Protein AF-A0A949AIL0-F1 (afdb_monomer)

Secondary structure (DSSP, 8-state):
----EEEEEETTT--EEETT-SS-TTT--S-EEEEEE----------HHHHHHHHHHHHHHHHHHHHHHHHHHHT---------TTS----

Radius of gyration: 38.23 Å; Cα contacts (8 Å, |Δi|>4): 80; chains: 1; bounding box: 70×46×97 Å

Sequence (91 aa):
MSAERQIKICVSCNHENPSDAQRCEQCRSIALNAVTIVPEDKGTYANSLFVNVVPIVLILIFLFFAARFYINRSDYEPTSRIKDSDELEYI

Solvent-accessible surface area (backbone atoms only — not comparable to full-atom values): 5874 Å² total; per-residue (Å²): 131,85,76,72,43,65,33,21,36,21,76,87,75,67,47,80,35,58,64,83,58,73,48,32,88,87,78,62,44,66,55,59,44,81,44,76,50,71,74,80,76,74,66,76,76,75,53,72,58,63,75,54,47,52,59,52,54,53,51,53,53,49,51,53,53,50,51,53,51,52,59,68,49,66,74,64,69,77,82,73,74,75,73,72,84,76,85,77,82,86,129

Nearest PDB structures (foldseek):
  7pwo-assembly1_m2  TM=8.595E-01  e=3.709E-02  Giardia lamblia ATCC 50803
  6htj-assembly1_B  TM=8.764E-01  e=1.477E-01  Saccharolobus solfataricus
  8ofb-assembly1_A  TM=8.985E-01  e=2.192E-01  Thermotoga maritima MSB8
  4ddx-assembly2_B  TM=8.669E-01  e=2.671E-01  Thermotoga maritima
  6ok1-assembly1_D  TM=7.736E-01  e=5.883E-01  Thermomonospora curvata DSM 43183

Structure (mmCIF, N/CA/C/O backbone):
data_AF-A0A949AIL0-F1
#
_entry.id   AF-A0A949AIL0-F1
#
loop_
_atom_site.group_PDB
_atom_site.id
_atom_site.type_symbol
_atom_site.label_atom_id
_atom_site.label_alt_id
_atom_site.label_comp_id
_atom_site.label_asym_id
_atom_site.label_entity_id
_atom_site.label_seq_id
_atom_site.pdbx_PDB_ins_code
_atom_site.Cartn_x
_atom_site.Cartn_y
_atom_site.Cartn_z
_atom_site.occupancy
_atom_site.B_iso_or_equiv
_atom_site.auth_seq_id
_atom_site.auth_comp_id
_atom_site.auth_asym_id
_atom_site.auth_atom_id
_atom_site.pdbx_PDB_model_num
ATOM 1 N N . MET A 1 1 ? -13.711 -0.116 -1.552 1.00 47.12 1 MET A N 1
ATOM 2 C CA . MET A 1 1 ? -14.317 0.417 -0.315 1.00 47.12 1 MET A CA 1
ATOM 3 C C . MET A 1 1 ? -13.535 -0.172 0.843 1.00 47.12 1 MET A C 1
ATOM 5 O O . MET A 1 1 ? -13.712 -1.349 1.133 1.00 47.12 1 MET A O 1
ATOM 9 N N . SER A 1 2 ? -12.590 0.590 1.400 1.00 55.34 2 SER A N 1
ATOM 10 C CA . SER A 1 2 ? -11.844 0.178 2.593 1.00 55.34 2 SER A CA 1
ATOM 11 C C . SER A 1 2 ? -12.824 0.167 3.767 1.00 55.34 2 SER A C 1
ATOM 13 O O . SER A 1 2 ? -13.494 1.168 4.017 1.00 55.34 2 SER A O 1
ATOM 15 N N . ALA A 1 3 ? -13.026 -0.993 4.391 1.00 62.28 3 ALA A N 1
ATOM 16 C CA . ALA A 1 3 ? -13.993 -1.141 5.470 1.00 62.28 3 ALA A CA 1
ATOM 17 C C . ALA A 1 3 ? -13.378 -0.585 6.757 1.00 62.28 3 ALA A C 1
ATOM 19 O O . ALA A 1 3 ? -12.627 -1.285 7.438 1.00 62.28 3 ALA A O 1
ATOM 20 N N . GLU A 1 4 ? -13.675 0.677 7.067 1.00 68.81 4 GLU A N 1
ATOM 21 C CA . GLU A 1 4 ? -13.347 1.272 8.361 1.00 68.81 4 GLU A CA 1
ATOM 22 C C . GLU A 1 4 ? -13.920 0.394 9.481 1.00 68.81 4 GLU A C 1
ATOM 24 O O . GLU A 1 4 ? -15.115 0.085 9.504 1.00 68.81 4 GLU A O 1
ATOM 29 N N . ARG A 1 5 ? -13.062 -0.036 10.412 1.00 78.50 5 ARG A N 1
ATOM 30 C CA . ARG A 1 5 ? -13.485 -0.768 11.610 1.00 78.50 5 ARG A CA 1
ATOM 31 C C . ARG A 1 5 ? -13.295 0.121 12.832 1.0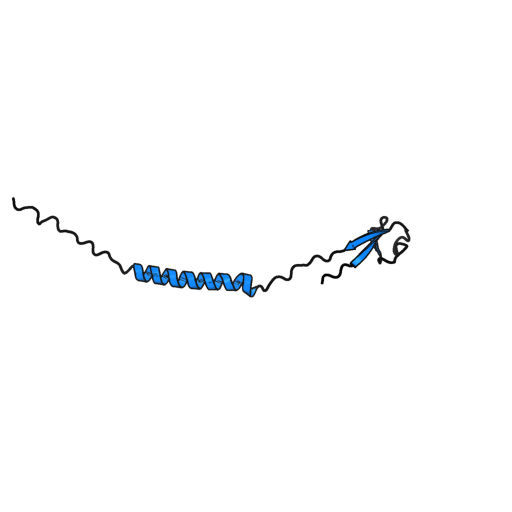0 78.50 5 ARG A C 1
ATOM 33 O O . ARG A 1 5 ? -12.232 0.699 13.043 1.00 78.50 5 ARG A O 1
ATOM 40 N N . GLN A 1 6 ? -14.341 0.227 13.644 1.00 83.31 6 GLN A N 1
ATOM 41 C CA . GLN A 1 6 ? -14.262 0.859 14.958 1.00 83.31 6 GLN A CA 1
ATOM 42 C C . GLN A 1 6 ? -13.894 -0.199 15.995 1.00 83.31 6 GLN A C 1
ATOM 44 O O . GLN A 1 6 ? -14.549 -1.238 16.071 1.00 83.31 6 GLN A O 1
ATOM 49 N N . ILE A 1 7 ? -12.868 0.074 16.796 1.00 89.19 7 ILE A N 1
ATOM 50 C CA . ILE A 1 7 ? -12.446 -0.763 17.925 1.00 89.19 7 ILE A CA 1
ATOM 51 C C . ILE A 1 7 ? -12.260 0.108 19.172 1.00 89.19 7 ILE A C 1
ATOM 53 O O . ILE A 1 7 ? -12.215 1.336 19.089 1.00 89.19 7 ILE A O 1
ATOM 57 N N . LYS A 1 8 ? -12.157 -0.514 20.347 1.00 89.19 8 LYS A N 1
ATOM 58 C CA . LYS A 1 8 ? -11.831 0.170 21.603 1.00 89.19 8 LYS A CA 1
ATOM 59 C C . LYS A 1 8 ? -10.542 -0.383 22.194 1.00 89.19 8 LYS A C 1
ATOM 61 O O . LYS A 1 8 ? -10.432 -1.581 22.421 1.00 89.19 8 LYS A O 1
ATOM 66 N N . ILE A 1 9 ? -9.587 0.478 22.516 1.00 90.56 9 ILE A N 1
ATOM 67 C CA . ILE A 1 9 ? -8.317 0.087 23.135 1.00 90.56 9 ILE A CA 1
ATOM 68 C C . ILE A 1 9 ? -8.386 0.371 24.634 1.00 90.56 9 ILE A C 1
ATOM 70 O O . ILE A 1 9 ? -8.725 1.479 25.055 1.00 90.56 9 ILE A O 1
ATOM 74 N N . CYS A 1 10 ? -8.084 -0.627 25.462 1.00 92.62 10 CYS A N 1
ATOM 75 C CA . CYS A 1 10 ? -8.047 -0.444 26.908 1.00 92.62 10 CYS A CA 1
ATOM 76 C C . CYS A 1 10 ? -6.828 0.387 27.327 1.00 92.62 10 CYS A C 1
ATOM 78 O O . CYS A 1 10 ? -5.698 -0.009 27.072 1.00 92.62 10 CYS A O 1
ATOM 80 N N . VAL A 1 11 ? -7.040 1.473 28.070 1.00 89.62 11 VAL A N 1
ATOM 81 C CA . VAL A 1 11 ? -5.959 2.368 28.532 1.00 89.62 11 VAL A CA 1
ATOM 82 C C . VAL A 1 11 ? -5.021 1.679 29.532 1.00 89.62 11 VAL A C 1
ATOM 84 O O . VAL A 1 11 ? -3.853 2.030 29.647 1.00 89.62 11 VAL A O 1
ATOM 87 N N . SER A 1 12 ? -5.523 0.687 30.272 1.00 91.25 12 SER A N 1
ATOM 88 C CA . SER A 1 12 ? -4.761 0.026 31.338 1.00 91.25 12 SER A CA 1
ATOM 89 C C . SER A 1 12 ? -3.836 -1.083 30.835 1.00 91.25 12 SER A C 1
ATOM 91 O O . SER A 1 12 ? -2.810 -1.339 31.454 1.00 91.25 12 SER A O 1
ATOM 93 N N . CYS A 1 13 ? -4.215 -1.786 29.763 1.00 91.31 13 CYS A N 1
ATOM 94 C CA . CYS A 1 13 ? -3.475 -2.959 29.279 1.00 91.31 13 CYS A CA 1
ATOM 95 C C . CYS A 1 13 ? -3.239 -2.979 27.763 1.00 91.31 13 CYS A C 1
ATOM 97 O O . CYS A 1 13 ? -2.702 -3.959 27.258 1.00 91.31 13 CYS A O 1
ATOM 99 N N . ASN A 1 14 ? -3.651 -1.932 27.041 1.00 90.75 14 ASN A N 1
ATOM 100 C CA . ASN A 1 14 ? -3.586 -1.814 25.580 1.00 90.75 14 ASN A CA 1
ATOM 101 C C . ASN A 1 14 ? -4.247 -2.960 24.801 1.00 90.75 14 ASN A C 1
ATOM 103 O O . ASN A 1 14 ? -4.006 -3.112 23.609 1.00 90.75 14 ASN A O 1
ATOM 107 N N . HIS A 1 15 ? -5.109 -3.749 25.446 1.00 92.06 15 HIS A N 1
ATOM 108 C CA . HIS A 1 15 ? -5.865 -4.789 24.764 1.00 92.06 15 HIS A CA 1
ATOM 109 C C . HIS A 1 15 ? -6.925 -4.173 23.844 1.00 92.06 15 HIS A C 1
ATOM 111 O O . HIS A 1 15 ? -7.623 -3.229 24.238 1.00 92.06 15 HIS A O 1
ATOM 117 N N . GLU A 1 16 ? -7.063 -4.730 22.646 1.00 91.25 16 GLU A N 1
ATOM 118 C CA . GLU A 1 16 ? -8.091 -4.362 21.676 1.00 91.25 16 GLU A CA 1
ATOM 119 C C . GLU A 1 16 ? -9.401 -5.069 22.022 1.00 91.25 16 GLU A C 1
ATOM 121 O O . GLU A 1 16 ? -9.440 -6.273 22.231 1.00 91.25 16 GLU A O 1
ATOM 126 N N . ASN A 1 17 ? -10.484 -4.308 22.109 1.00 90.44 17 ASN A N 1
ATOM 127 C CA . ASN A 1 17 ? -11.818 -4.791 22.437 1.00 90.44 17 ASN A CA 1
ATOM 128 C C . ASN A 1 17 ? -12.779 -4.374 21.316 1.00 90.44 17 ASN A C 1
ATOM 130 O O . ASN A 1 17 ? -12.538 -3.363 20.637 1.00 90.44 17 ASN A O 1
ATOM 134 N N . PRO A 1 18 ? -13.883 -5.110 21.118 1.00 88.44 18 PRO A N 1
ATOM 135 C CA . PRO A 1 18 ? -14.876 -4.741 20.121 1.00 88.44 18 PRO A CA 1
ATOM 136 C C . PRO A 1 18 ? -15.546 -3.400 20.472 1.00 88.44 18 PRO A C 1
ATOM 138 O O . PRO A 1 18 ? -15.513 -2.932 21.615 1.00 88.44 18 PRO A O 1
ATOM 141 N N . SER A 1 19 ? -16.121 -2.725 19.473 1.00 88.06 19 SER A N 1
ATOM 142 C CA . SER A 1 19 ? -16.675 -1.369 19.634 1.00 88.06 19 SER A CA 1
ATOM 143 C C . SER A 1 19 ? -17.849 -1.296 20.614 1.00 88.06 19 SER A C 1
ATOM 145 O O . SER A 1 19 ? -18.067 -0.258 21.245 1.00 88.06 19 SER A O 1
ATOM 147 N N . ASP A 1 20 ? -18.574 -2.393 20.802 1.00 88.12 20 ASP A N 1
ATOM 148 C CA . ASP A 1 20 ? -19.681 -2.543 21.744 1.00 88.12 20 ASP A CA 1
ATOM 149 C C . ASP A 1 20 ? -19.230 -2.900 23.173 1.00 88.12 20 ASP A C 1
ATOM 151 O O . ASP A 1 20 ? -20.025 -2.789 24.110 1.00 88.12 20 ASP A O 1
ATOM 155 N N . ALA A 1 21 ? -17.949 -3.222 23.391 1.00 86.69 21 ALA A N 1
ATOM 156 C CA . ALA A 1 21 ? -17.433 -3.549 24.716 1.00 86.69 21 ALA A CA 1
ATOM 157 C C . ALA A 1 21 ? -17.580 -2.373 25.700 1.00 86.69 21 ALA A C 1
ATOM 159 O O . ALA A 1 21 ? -17.166 -1.235 25.434 1.00 86.69 21 ALA A O 1
ATOM 160 N N . GLN A 1 22 ? -18.152 -2.662 26.872 1.00 89.00 22 GLN A N 1
ATOM 161 C CA . GLN A 1 22 ? -18.231 -1.732 28.009 1.00 89.00 22 GLN A CA 1
ATOM 162 C C . GLN A 1 22 ? -17.059 -1.890 28.986 1.00 89.00 22 GLN A C 1
ATOM 164 O O . GLN A 1 22 ? -16.785 -0.993 29.782 1.00 89.00 22 GLN A O 1
ATOM 169 N N . ARG A 1 23 ? -16.389 -3.048 28.964 1.00 91.38 23 ARG A N 1
ATOM 170 C CA . ARG A 1 23 ? -15.251 -3.390 29.824 1.00 91.38 23 ARG A CA 1
ATOM 171 C C . ARG A 1 23 ? -14.207 -4.130 29.011 1.00 91.38 23 ARG A C 1
ATOM 173 O O . ARG A 1 23 ? -14.553 -4.836 28.071 1.00 91.38 23 ARG A O 1
ATOM 180 N N . CYS A 1 24 ? -12.948 -3.981 29.400 1.00 91.50 24 CYS A N 1
ATOM 181 C CA . CYS A 1 24 ? -11.869 -4.736 28.792 1.00 91.50 24 CYS A CA 1
ATOM 182 C C . CYS A 1 24 ? -11.992 -6.228 29.126 1.00 91.50 24 CYS A C 1
ATOM 184 O O . CYS A 1 24 ? -12.099 -6.582 30.300 1.00 91.50 24 CYS A O 1
ATOM 186 N N . GLU A 1 25 ? -11.919 -7.101 28.123 1.00 91.94 25 GLU A N 1
ATOM 187 C CA . GLU A 1 25 ? -11.990 -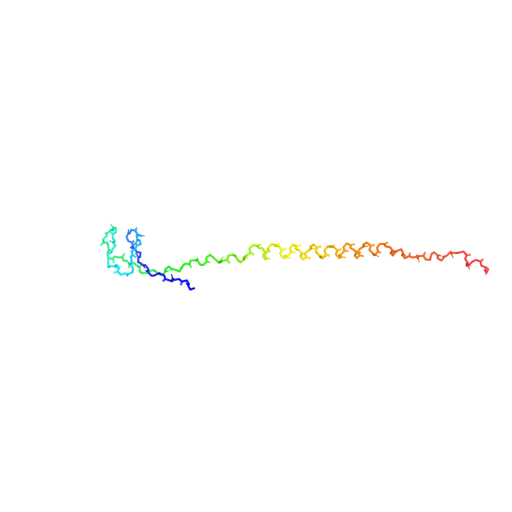8.555 28.320 1.00 91.94 25 GLU A CA 1
ATOM 188 C C . GLU A 1 25 ? -10.799 -9.093 29.126 1.00 91.94 25 GLU A C 1
ATOM 190 O O . GLU A 1 25 ? -10.951 -10.009 29.935 1.00 91.94 25 GLU A O 1
ATOM 195 N N . GLN A 1 26 ? -9.628 -8.466 28.982 1.00 91.75 26 GLN A N 1
ATOM 196 C CA . GLN A 1 26 ? -8.395 -8.927 29.613 1.00 91.75 26 GLN A CA 1
ATOM 197 C C . GLN A 1 26 ? -8.232 -8.445 31.062 1.00 91.75 26 GLN A C 1
ATOM 199 O O . GLN A 1 26 ? -7.937 -9.244 31.949 1.00 91.75 26 GLN A O 1
ATOM 204 N N . CYS A 1 27 ? -8.425 -7.149 31.334 1.00 92.31 27 CYS A N 1
ATOM 205 C CA . CYS A 1 27 ? -8.193 -6.575 32.669 1.00 92.31 27 CYS A CA 1
ATOM 206 C C . CYS A 1 27 ? -9.464 -6.105 33.394 1.00 92.31 27 CYS A C 1
ATOM 208 O O . CYS A 1 27 ? -9.376 -5.596 34.509 1.00 92.31 27 CYS A O 1
ATOM 210 N N . ARG A 1 28 ? -10.648 -6.244 32.776 1.00 91.62 28 ARG A N 1
ATOM 211 C CA . ARG A 1 28 ? -11.963 -5.814 33.303 1.00 91.62 28 ARG A CA 1
ATOM 212 C C . ARG A 1 28 ? -12.105 -4.316 33.602 1.00 91.62 28 ARG A C 1
ATOM 214 O O . ARG A 1 28 ? -13.125 -3.905 34.160 1.00 91.62 28 ARG A O 1
ATOM 221 N N . SER A 1 29 ? -11.123 -3.504 33.210 1.00 90.75 29 SER A N 1
ATOM 222 C CA . SER A 1 29 ? -11.160 -2.044 33.324 1.00 90.75 29 SER A CA 1
ATOM 223 C C . SER A 1 29 ? -12.266 -1.449 32.448 1.00 90.75 29 SER A C 1
ATOM 225 O O . SER A 1 29 ? -12.533 -1.943 31.353 1.00 90.75 29 SER A O 1
ATOM 227 N N . ILE A 1 30 ? -12.892 -0.371 32.925 1.00 89.38 30 ILE A N 1
ATOM 228 C CA . ILE A 1 30 ? -13.873 0.431 32.169 1.00 89.38 30 ILE A CA 1
ATOM 229 C C . ILE A 1 30 ? -13.204 1.513 31.306 1.00 89.38 30 ILE A C 1
ATOM 231 O O . ILE A 1 30 ? -13.867 2.150 30.494 1.00 89.38 30 ILE A O 1
ATOM 235 N N . ALA A 1 31 ? -11.898 1.739 31.481 1.00 89.75 31 ALA A N 1
ATOM 236 C CA . ALA A 1 31 ? -11.149 2.748 30.741 1.00 89.75 31 ALA A CA 1
ATOM 237 C C . ALA A 1 31 ? -10.813 2.235 29.330 1.00 89.75 31 ALA A C 1
ATOM 239 O O . ALA A 1 31 ? -9.790 1.576 29.116 1.00 89.75 31 ALA A O 1
ATOM 240 N N . LEU A 1 32 ? -11.704 2.519 28.381 1.00 89.25 32 LEU A N 1
ATOM 241 C CA . LEU A 1 32 ? -11.615 2.136 26.972 1.00 89.25 32 LEU A CA 1
ATOM 242 C C . LEU A 1 32 ? -11.649 3.389 26.092 1.00 89.25 32 LEU A C 1
ATOM 244 O O . LEU A 1 32 ? -12.575 4.190 26.197 1.00 89.25 32 LEU A O 1
ATOM 248 N N . ASN A 1 33 ? -10.682 3.519 25.188 1.00 89.75 33 ASN A N 1
ATOM 249 C CA . ASN A 1 33 ? -10.632 4.588 24.197 1.00 89.75 33 ASN A CA 1
ATOM 250 C C . ASN A 1 33 ? -11.116 4.064 22.847 1.00 89.75 33 ASN A C 1
ATOM 252 O O . ASN A 1 33 ? -10.576 3.084 22.341 1.00 89.75 33 ASN A O 1
ATOM 256 N N . ALA A 1 34 ? -12.117 4.714 22.256 1.00 85.31 34 ALA A N 1
ATOM 257 C CA . ALA A 1 34 ? -12.569 4.384 20.909 1.00 85.31 34 ALA A CA 1
ATOM 258 C C . ALA A 1 34 ? -11.541 4.865 19.876 1.00 85.31 34 ALA A C 1
ATOM 260 O O . ALA A 1 34 ? -11.127 6.023 19.905 1.00 85.31 34 ALA A O 1
ATOM 261 N N . VAL A 1 35 ? -11.139 3.971 18.975 1.00 84.94 35 VAL A N 1
ATOM 262 C CA . VAL A 1 35 ? -10.178 4.248 17.906 1.00 84.94 35 VAL A CA 1
ATOM 263 C C . VAL A 1 35 ? -10.735 3.709 16.592 1.00 84.94 35 VAL A C 1
ATOM 265 O O . VAL A 1 35 ? -11.254 2.593 16.518 1.00 84.94 35 VAL A O 1
ATOM 268 N N . THR A 1 36 ? -10.640 4.516 15.543 1.00 80.50 36 THR A N 1
ATOM 269 C CA . THR A 1 36 ? -10.921 4.099 14.170 1.00 80.50 36 THR A CA 1
ATOM 270 C C . THR A 1 36 ? -9.636 3.567 13.549 1.00 80.50 36 THR A C 1
ATOM 272 O O . THR A 1 36 ? -8.657 4.297 13.408 1.00 80.50 36 THR A O 1
ATOM 275 N N . ILE A 1 37 ? -9.625 2.287 13.177 1.00 78.81 37 ILE A N 1
ATOM 276 C CA . ILE A 1 37 ? -8.535 1.714 12.384 1.00 78.81 37 ILE A CA 1
ATOM 277 C C . ILE A 1 37 ? -8.895 1.866 10.910 1.00 78.81 37 ILE A C 1
ATOM 279 O O . ILE A 1 37 ? -9.809 1.216 10.398 1.00 78.81 37 ILE A O 1
ATOM 283 N N . VAL A 1 38 ? -8.180 2.765 10.237 1.00 76.75 38 VAL A N 1
ATOM 284 C CA . VAL A 1 38 ? -8.200 2.867 8.779 1.00 76.75 38 VAL A CA 1
ATOM 285 C C . VAL A 1 38 ? -7.232 1.802 8.266 1.00 76.75 38 VAL A C 1
ATOM 287 O O . VAL A 1 38 ? -6.053 1.857 8.623 1.00 76.75 38 VAL A O 1
ATOM 290 N N . PRO A 1 39 ? -7.688 0.805 7.486 1.00 67.88 39 PRO A N 1
ATOM 291 C CA . PRO A 1 39 ? -6.771 -0.131 6.857 1.00 67.88 39 PRO A CA 1
ATOM 292 C C . PRO A 1 39 ? -5.804 0.676 5.995 1.00 67.88 39 PRO A C 1
ATOM 294 O O . PRO A 1 39 ? -6.256 1.449 5.149 1.00 67.88 39 PRO A O 1
ATOM 297 N N . GLU A 1 40 ? -4.495 0.516 6.202 1.00 67.06 40 GLU A N 1
ATOM 298 C CA . GLU A 1 40 ? -3.532 1.006 5.224 1.00 67.06 40 GLU A CA 1
ATOM 299 C C . GLU A 1 40 ? -3.871 0.330 3.899 1.00 67.06 40 GLU A C 1
ATOM 301 O O . GLU A 1 40 ? -3.702 -0.886 3.746 1.00 67.06 40 GLU A O 1
ATOM 306 N N . ASP A 1 41 ? -4.381 1.115 2.950 1.00 63.34 41 ASP A N 1
ATOM 307 C CA . ASP A 1 41 ? -4.419 0.710 1.558 1.00 63.34 41 ASP A CA 1
ATOM 308 C C . ASP A 1 41 ? -2.958 0.515 1.163 1.00 63.34 41 ASP A C 1
ATOM 310 O O . ASP A 1 41 ? -2.243 1.451 0.800 1.00 63.34 41 ASP A O 1
ATOM 314 N N . LYS A 1 42 ? -2.486 -0.730 1.276 1.00 60.53 42 LYS A N 1
ATOM 315 C CA . LYS A 1 42 ? -1.294 -1.197 0.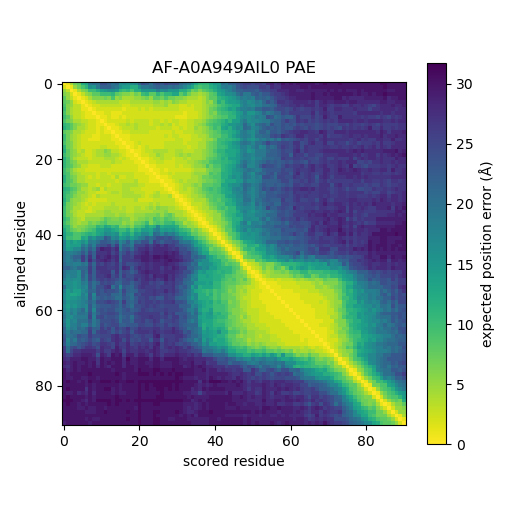584 1.00 60.53 42 LYS A CA 1
ATOM 316 C C . LYS A 1 42 ? -1.655 -1.097 -0.881 1.00 60.53 42 LYS A C 1
ATOM 318 O O . LYS A 1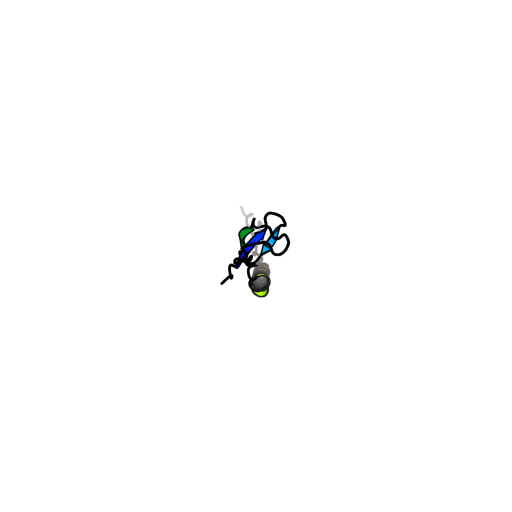 42 ? -2.194 -2.049 -1.443 1.00 60.53 42 LYS A O 1
ATOM 323 N N . GLY A 1 43 ? -1.471 0.108 -1.424 1.00 57.84 43 GLY A N 1
ATOM 324 C CA . GLY A 1 43 ? -1.882 0.493 -2.757 1.00 57.84 43 GLY A CA 1
ATOM 325 C C . GLY A 1 43 ? -1.555 -0.654 -3.680 1.00 57.84 43 GLY A C 1
ATOM 326 O O . GLY A 1 43 ? -0.404 -1.087 -3.744 1.00 57.84 43 GLY A O 1
ATOM 327 N N . THR A 1 44 ? -2.600 -1.219 -4.278 1.00 56.97 44 THR A N 1
ATOM 328 C CA . THR A 1 44 ? -2.502 -2.308 -5.239 1.00 56.97 44 THR A CA 1
ATOM 329 C C . THR A 1 44 ? -1.413 -1.915 -6.219 1.00 56.97 44 THR A C 1
ATOM 331 O O . THR A 1 44 ? -1.609 -0.992 -7.009 1.00 56.97 44 THR A O 1
ATOM 334 N N . TYR A 1 45 ? -0.239 -2.540 -6.089 1.00 58.38 45 TYR A N 1
ATOM 335 C CA . TYR A 1 45 ? 0.900 -2.316 -6.962 1.00 58.38 45 TYR A CA 1
ATOM 336 C C . TYR A 1 45 ? 0.392 -2.561 -8.372 1.00 58.38 45 TYR A C 1
ATOM 338 O O . TYR A 1 45 ? 0.127 -3.699 -8.761 1.00 58.38 45 TYR A O 1
ATOM 346 N N . ALA A 1 46 ? 0.164 -1.470 -9.096 1.00 54.09 46 ALA A N 1
ATOM 347 C CA . ALA A 1 46 ? -0.315 -1.501 -10.455 1.00 54.09 46 ALA A CA 1
ATOM 348 C C . ALA A 1 46 ? 0.711 -2.289 -11.271 1.00 54.09 46 ALA A C 1
ATOM 350 O O . ALA A 1 46 ? 1.820 -1.823 -11.503 1.00 54.09 46 ALA A O 1
ATOM 351 N N . ASN A 1 47 ? 0.342 -3.524 -11.610 1.00 57.44 47 ASN A N 1
ATOM 352 C CA . ASN A 1 47 ? 0.907 -4.398 -12.629 1.00 57.44 47 ASN A CA 1
ATOM 353 C C . ASN A 1 47 ? 2.389 -4.129 -12.956 1.00 57.44 47 ASN A C 1
ATOM 355 O O . ASN A 1 47 ? 2.706 -3.318 -13.826 1.00 57.44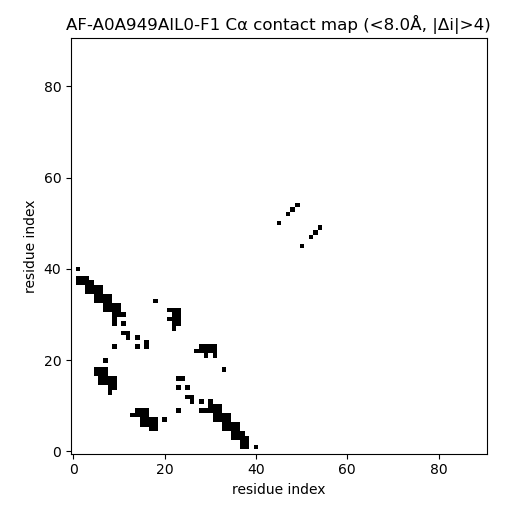 47 ASN A O 1
ATOM 359 N N . SER A 1 48 ? 3.285 -4.892 -12.321 1.00 60.75 48 SER A N 1
ATOM 360 C CA . SER A 1 48 ? 4.744 -4.934 -12.563 1.00 60.75 48 SER A CA 1
ATOM 361 C C . SER A 1 48 ? 5.153 -4.889 -14.050 1.00 60.75 48 SER A C 1
ATOM 363 O O . SER A 1 48 ? 6.208 -4.359 -14.401 1.00 60.75 48 SER A O 1
ATOM 365 N N . LEU A 1 49 ? 4.294 -5.388 -14.942 1.00 59.88 49 LEU A N 1
ATOM 366 C CA . LEU A 1 49 ? 4.515 -5.403 -16.383 1.00 59.88 49 LEU A CA 1
ATOM 367 C C . LEU A 1 49 ? 4.474 -3.997 -17.014 1.00 59.88 49 LEU A C 1
ATOM 369 O O . LEU A 1 49 ? 5.320 -3.681 -17.842 1.00 59.88 49 LEU A O 1
ATOM 373 N N . PHE A 1 50 ? 3.563 -3.113 -16.595 1.00 61.62 50 PHE A N 1
ATOM 374 C CA . PHE A 1 50 ? 3.473 -1.760 -17.164 1.00 61.62 50 PHE A CA 1
ATOM 375 C C . PHE A 1 50 ? 4.585 -0.837 -16.665 1.00 61.62 50 PHE A C 1
ATOM 377 O O . PHE A 1 50 ? 5.136 -0.073 -17.451 1.00 61.62 50 PHE A O 1
ATOM 384 N N . VAL A 1 51 ? 4.945 -0.929 -15.383 1.00 66.62 51 VAL A N 1
ATOM 385 C CA . VAL A 1 51 ? 5.964 -0.050 -14.787 1.00 66.62 51 VAL A CA 1
ATOM 386 C C . VAL A 1 51 ? 7.373 -0.417 -15.259 1.00 66.62 51 VAL A C 1
ATOM 388 O O . VAL A 1 51 ? 8.197 0.474 -15.432 1.00 66.62 51 VAL A O 1
ATOM 391 N N . ASN A 1 52 ? 7.646 -1.700 -15.528 1.00 71.38 52 ASN A N 1
ATOM 392 C CA . ASN A 1 52 ? 8.988 -2.145 -15.915 1.00 71.38 52 ASN A CA 1
ATOM 393 C C . ASN A 1 52 ? 9.134 -2.437 -17.415 1.00 71.38 52 ASN A C 1
ATOM 395 O O . ASN A 1 52 ? 10.120 -2.029 -18.017 1.00 71.38 52 ASN A O 1
ATOM 399 N N . VAL A 1 53 ? 8.179 -3.124 -18.052 1.00 78.69 53 VAL A N 1
ATOM 400 C CA . VAL A 1 53 ? 8.373 -3.621 -19.431 1.00 78.69 53 VAL A CA 1
ATOM 401 C C . VAL A 1 53 ? 8.139 -2.527 -20.469 1.00 78.69 53 VAL A C 1
ATOM 403 O O . VAL A 1 53 ? 8.918 -2.405 -21.412 1.00 78.69 53 VAL A O 1
ATOM 406 N N . VAL A 1 54 ? 7.112 -1.692 -20.286 1.00 85.00 54 VAL A N 1
ATOM 407 C CA . VAL A 1 54 ? 6.783 -0.611 -21.232 1.00 85.00 54 VAL A CA 1
ATOM 408 C C . VAL A 1 54 ? 7.946 0.373 -21.439 1.00 85.00 54 VAL A C 1
ATOM 410 O O . VAL A 1 54 ? 8.309 0.591 -22.597 1.00 85.00 54 VAL A O 1
ATOM 413 N N . PRO A 1 55 ? 8.588 0.939 -20.395 1.00 86.00 55 PRO A N 1
ATOM 414 C CA 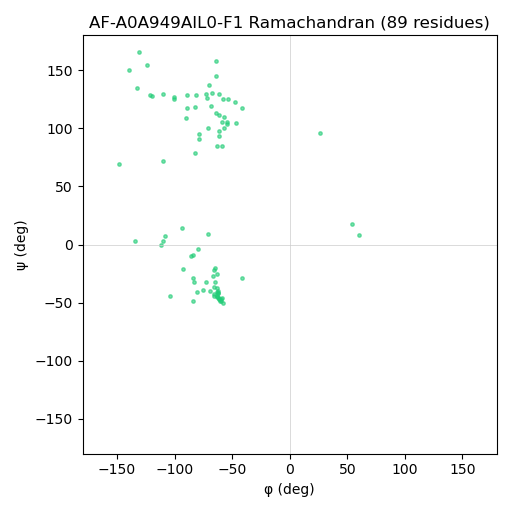. PRO A 1 55 ? 9.697 1.866 -20.614 1.00 86.00 55 PRO A CA 1
ATOM 415 C C . PRO A 1 55 ? 10.914 1.187 -21.255 1.00 86.00 55 PRO A C 1
ATOM 417 O O . PRO A 1 55 ? 11.546 1.785 -22.123 1.00 86.00 55 PRO A O 1
ATOM 420 N N . ILE A 1 56 ? 11.213 -0.069 -20.902 1.00 88.69 56 ILE A N 1
ATOM 4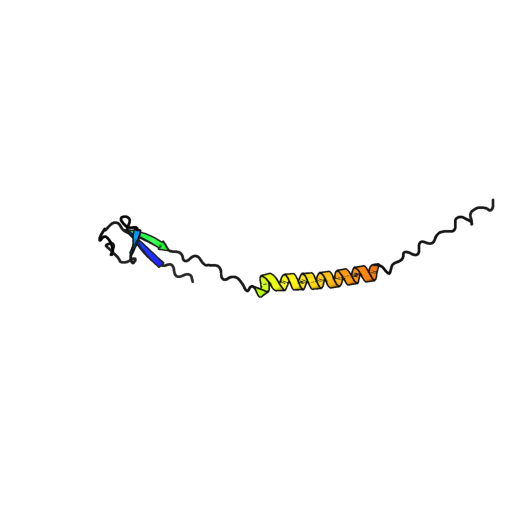21 C CA . ILE A 1 56 ? 12.331 -0.819 -21.499 1.00 88.69 56 ILE A CA 1
ATOM 422 C C . ILE A 1 56 ? 12.118 -0.998 -23.004 1.00 88.69 56 ILE A C 1
ATOM 424 O O . ILE A 1 56 ? 13.025 -0.726 -23.790 1.00 88.69 56 ILE A O 1
ATOM 428 N N . VAL A 1 57 ? 10.918 -1.408 -23.424 1.00 92.19 57 VAL A N 1
ATOM 429 C CA . VAL A 1 57 ? 10.606 -1.602 -24.848 1.00 92.19 57 VAL A CA 1
ATOM 430 C C . VAL A 1 57 ? 10.729 -0.287 -25.624 1.00 92.19 57 VAL A C 1
ATOM 432 O O . VAL A 1 57 ? 11.323 -0.274 -26.701 1.00 92.19 57 VAL A O 1
ATOM 435 N N . LEU A 1 58 ? 10.249 0.833 -25.072 1.00 92.50 58 LEU A N 1
ATOM 436 C CA . LEU A 1 58 ? 10.383 2.146 -25.715 1.00 92.50 58 LEU A CA 1
ATOM 437 C C . LEU A 1 58 ? 11.847 2.585 -25.862 1.00 92.50 58 LEU A C 1
ATOM 439 O O . LEU A 1 58 ? 12.225 3.092 -26.919 1.00 92.50 58 LEU A O 1
ATOM 443 N N . ILE A 1 59 ? 12.682 2.350 -24.844 1.00 94.19 59 ILE A N 1
ATOM 444 C CA . ILE A 1 59 ? 14.120 2.652 -24.902 1.00 94.19 59 ILE A CA 1
ATOM 445 C C . ILE A 1 59 ? 14.800 1.814 -25.990 1.00 94.19 59 ILE A C 1
ATOM 447 O O . ILE A 1 59 ? 15.567 2.355 -26.783 1.00 94.19 59 ILE A O 1
ATOM 451 N N . LEU A 1 60 ? 14.498 0.515 -26.075 1.00 95.00 60 LEU A N 1
ATOM 452 C CA . LEU A 1 60 ? 15.073 -0.361 -27.101 1.00 95.00 60 LEU A CA 1
ATOM 453 C C . LEU A 1 60 ? 14.688 0.082 -28.518 1.00 95.00 60 LEU A C 1
ATOM 455 O O . LEU A 1 60 ? 15.546 0.119 -29.400 1.00 95.00 60 LEU A O 1
ATOM 459 N N . ILE A 1 61 ? 13.428 0.474 -28.730 1.00 95.88 61 ILE A N 1
ATOM 460 C CA . ILE A 1 61 ? 12.963 1.015 -30.013 1.00 95.88 61 ILE A CA 1
ATOM 461 C C . ILE A 1 61 ? 13.721 2.306 -30.352 1.00 95.88 61 ILE A C 1
ATOM 463 O O . ILE A 1 61 ? 14.230 2.447 -31.465 1.00 95.88 61 ILE A O 1
ATOM 467 N N . PHE A 1 62 ? 13.850 3.231 -29.398 1.00 95.88 62 PHE A N 1
ATOM 468 C CA . PHE A 1 62 ? 14.579 4.483 -29.605 1.00 95.88 62 PHE A CA 1
ATOM 469 C C . PHE A 1 62 ? 16.050 4.245 -29.967 1.00 95.88 62 PHE A C 1
ATOM 471 O O . PHE A 1 62 ? 16.545 4.816 -30.939 1.00 95.88 62 PHE A O 1
ATOM 478 N N . LEU A 1 63 ? 16.740 3.364 -29.235 1.00 95.06 63 LEU A N 1
ATOM 479 C CA . LEU A 1 63 ? 18.139 3.024 -29.500 1.00 95.06 63 LEU A CA 1
ATOM 480 C C . LEU A 1 63 ? 18.323 2.368 -30.870 1.00 95.06 63 LEU A C 1
ATOM 482 O O . LEU A 1 63 ? 19.296 2.671 -31.559 1.00 95.06 63 LEU A O 1
ATOM 486 N N . PHE A 1 64 ? 17.383 1.523 -31.298 1.00 94.69 64 PHE A N 1
ATOM 487 C CA . PHE A 1 64 ? 17.407 0.930 -32.633 1.00 94.69 64 PHE A CA 1
ATOM 488 C C . PHE A 1 64 ? 17.352 2.002 -33.731 1.00 94.69 64 PHE A C 1
ATOM 490 O O . PHE A 1 64 ? 18.184 2.003 -34.642 1.00 94.69 64 PHE A O 1
ATOM 497 N N . PHE A 1 65 ? 16.419 2.953 -33.627 1.00 94.69 65 PHE A N 1
ATOM 498 C CA . PHE A 1 65 ? 16.320 4.056 -34.586 1.00 94.69 65 PHE A CA 1
ATOM 499 C C . PHE A 1 65 ? 17.535 4.980 -34.540 1.00 94.69 65 PHE A C 1
ATOM 501 O O . PHE A 1 65 ? 18.048 5.349 -35.596 1.00 94.69 65 PHE A O 1
ATOM 508 N N . ALA A 1 66 ? 18.031 5.314 -33.347 1.00 92.62 66 ALA A N 1
ATOM 509 C CA . ALA A 1 66 ? 19.227 6.131 -33.190 1.00 92.62 66 ALA A CA 1
ATOM 510 C C . ALA A 1 66 ? 20.439 5.459 -33.849 1.00 92.62 66 ALA A C 1
ATOM 512 O O . ALA A 1 66 ? 21.111 6.082 -34.666 1.00 92.62 66 ALA A O 1
ATOM 513 N N . ALA A 1 67 ? 20.681 4.173 -33.579 1.00 90.56 67 ALA A N 1
ATOM 514 C CA . ALA A 1 67 ? 21.777 3.424 -34.190 1.00 90.56 67 ALA A CA 1
ATOM 515 C C . ALA A 1 67 ? 21.676 3.409 -35.721 1.00 90.56 67 ALA A C 1
ATOM 517 O O . ALA A 1 67 ? 22.657 3.691 -36.408 1.00 90.56 67 ALA A O 1
ATOM 518 N N . ARG A 1 68 ? 20.483 3.149 -36.271 1.00 89.56 68 ARG A N 1
ATOM 519 C CA . ARG A 1 68 ? 20.258 3.189 -37.725 1.00 89.56 68 ARG A CA 1
ATOM 520 C C . ARG A 1 68 ? 20.490 4.583 -38.301 1.00 89.56 68 ARG A C 1
ATOM 522 O O . ARG A 1 68 ? 21.097 4.689 -39.360 1.00 89.56 68 ARG A O 1
ATOM 529 N N . PHE A 1 69 ? 20.061 5.635 -37.609 1.00 88.38 69 PHE A N 1
ATOM 530 C CA . PHE A 1 69 ? 20.315 7.017 -38.010 1.00 88.38 69 PHE A CA 1
ATOM 531 C C . PHE A 1 69 ? 21.812 7.354 -38.010 1.00 88.38 69 PHE A C 1
ATOM 533 O O . PHE A 1 69 ? 22.297 7.948 -38.969 1.00 88.38 69 PHE A O 1
ATOM 540 N N . TYR A 1 70 ? 22.555 6.946 -36.978 1.00 86.12 70 TYR A N 1
ATOM 541 C CA . TYR A 1 70 ? 24.000 7.179 -36.893 1.00 86.12 70 TYR A CA 1
ATOM 542 C C . TYR A 1 70 ? 24.777 6.423 -37.973 1.00 86.12 70 TYR A C 1
ATOM 544 O O . TYR A 1 70 ? 25.624 7.028 -38.622 1.00 86.12 70 TYR A O 1
ATOM 552 N N . ILE A 1 71 ? 24.456 5.147 -38.210 1.00 81.75 71 ILE A N 1
ATOM 553 C CA . ILE A 1 71 ? 25.079 4.354 -39.282 1.00 81.75 71 ILE A CA 1
ATOM 554 C C . ILE A 1 71 ? 24.760 4.967 -40.650 1.00 81.75 71 ILE A C 1
ATOM 556 O O . ILE A 1 71 ? 25.650 5.169 -41.460 1.00 81.75 71 ILE A O 1
ATOM 560 N N . ASN A 1 72 ? 23.508 5.355 -40.898 1.00 74.38 72 ASN A N 1
ATOM 561 C CA . ASN A 1 72 ? 23.141 6.003 -42.160 1.00 74.38 72 ASN A CA 1
ATOM 562 C C . ASN A 1 72 ? 23.800 7.386 -42.337 1.00 74.38 72 ASN A C 1
ATOM 564 O O . ASN A 1 72 ? 23.907 7.887 -43.452 1.00 74.38 72 ASN A O 1
ATOM 568 N N . ARG A 1 73 ? 24.219 8.036 -41.245 1.00 64.62 73 ARG A N 1
ATOM 569 C CA . ARG A 1 73 ? 24.929 9.318 -41.287 1.00 64.62 73 ARG A CA 1
ATOM 570 C C . ARG A 1 73 ? 26.431 9.154 -41.522 1.00 64.62 73 ARG A C 1
ATOM 572 O O . ARG A 1 73 ? 27.019 10.070 -42.087 1.00 64.62 73 ARG A O 1
ATOM 579 N N . SER A 1 74 ? 27.058 8.047 -41.111 1.00 60.94 74 SER A N 1
ATOM 580 C CA . SER A 1 74 ? 28.505 7.854 -41.309 1.00 60.94 74 SER A CA 1
ATOM 581 C C . SER A 1 74 ? 28.912 7.750 -42.779 1.00 60.94 74 SER A C 1
ATOM 583 O O . SER A 1 74 ? 30.063 8.025 -43.089 1.00 60.94 74 SER A O 1
ATOM 585 N N . ASP A 1 75 ? 27.973 7.436 -43.674 1.00 56.09 75 ASP A N 1
ATOM 586 C CA . ASP A 1 75 ? 28.216 7.385 -45.122 1.00 56.09 75 ASP A CA 1
ATOM 587 C C . ASP A 1 75 ? 28.219 8.773 -45.797 1.00 56.09 75 ASP A C 1
ATOM 589 O O . ASP A 1 75 ? 28.510 8.888 -46.986 1.00 56.09 75 ASP A O 1
ATOM 593 N N . TYR A 1 76 ? 27.930 9.853 -45.059 1.00 52.56 76 TYR A N 1
ATOM 594 C CA . TYR A 1 76 ? 28.200 11.212 -45.528 1.00 52.56 76 TYR A CA 1
ATOM 595 C C . TYR A 1 76 ? 29.670 11.558 -45.268 1.00 52.56 76 TYR A C 1
ATOM 597 O O . TYR A 1 76 ? 29.987 12.293 -44.333 1.00 52.56 76 TYR A O 1
ATOM 605 N N . GLU A 1 77 ? 30.575 11.075 -46.120 1.00 50.88 77 GLU A N 1
ATOM 606 C CA . GLU A 1 77 ? 31.814 11.813 -46.364 1.00 50.88 77 GLU A CA 1
ATOM 607 C C . GLU A 1 77 ? 31.411 13.147 -47.011 1.00 50.88 77 GLU A C 1
ATOM 609 O O . GLU A 1 77 ? 30.886 13.150 -48.131 1.00 50.88 77 GLU A O 1
ATOM 614 N N . PRO A 1 78 ? 31.599 14.313 -46.359 1.00 48.69 78 PRO A N 1
ATOM 615 C CA . PRO A 1 78 ? 31.622 15.539 -47.125 1.00 48.69 78 PRO A CA 1
ATOM 616 C C . PRO A 1 78 ? 32.808 15.378 -48.068 1.00 48.69 78 PRO A C 1
ATOM 618 O O . PRO A 1 78 ? 33.949 15.343 -47.616 1.00 48.69 78 PRO A O 1
ATOM 621 N N . THR A 1 79 ? 32.553 15.252 -49.369 1.00 53.28 79 THR A N 1
ATOM 622 C CA . THR A 1 79 ? 33.574 15.475 -50.387 1.00 53.28 79 THR A CA 1
ATOM 623 C C . THR A 1 79 ? 34.068 16.905 -50.194 1.00 53.28 79 THR A C 1
ATOM 625 O O . THR A 1 79 ? 33.539 17.848 -50.789 1.00 53.28 79 THR A O 1
ATOM 628 N N . SER A 1 80 ? 35.027 17.101 -49.291 1.00 54.09 80 SER A N 1
ATOM 629 C CA . SER A 1 80 ? 35.834 18.296 -49.227 1.00 54.09 80 SER A CA 1
ATOM 630 C C . SER A 1 80 ? 36.562 18.321 -50.557 1.00 54.09 80 SER A C 1
ATOM 632 O O . SER A 1 80 ? 37.548 17.622 -50.773 1.00 54.09 80 SER A O 1
ATOM 634 N N . ARG A 1 81 ? 36.028 19.100 -51.504 1.00 49.22 81 ARG A N 1
ATOM 635 C CA . ARG A 1 81 ? 36.836 19.574 -52.616 1.00 49.22 81 ARG A CA 1
ATOM 636 C C . ARG A 1 81 ? 38.001 20.317 -51.977 1.00 49.22 81 ARG A C 1
ATOM 638 O O . ARG A 1 81 ? 37.844 21.458 -51.547 1.00 49.22 81 ARG A O 1
ATOM 645 N N . ILE A 1 82 ? 39.146 19.653 -51.893 1.00 55.50 82 ILE A N 1
ATOM 646 C CA . ILE A 1 82 ? 40.431 20.327 -51.918 1.00 55.50 82 ILE A CA 1
ATOM 647 C C . ILE A 1 82 ? 40.367 21.142 -53.209 1.00 55.50 82 ILE A C 1
ATOM 649 O O . ILE A 1 82 ? 40.301 20.598 -54.307 1.00 55.50 82 ILE A O 1
ATOM 653 N N . LYS A 1 83 ? 40.176 22.452 -53.067 1.00 54.22 83 LYS A N 1
ATOM 654 C CA . LYS A 1 83 ? 40.447 23.379 -54.154 1.00 54.22 83 LYS A CA 1
ATOM 655 C C . LYS A 1 83 ? 41.964 23.358 -54.236 1.00 54.22 83 LYS A C 1
ATOM 657 O O . LYS A 1 83 ? 42.603 23.917 -53.346 1.00 54.22 83 LYS A O 1
ATOM 662 N N . ASP A 1 84 ? 42.494 22.604 -55.194 1.00 53.66 84 ASP A N 1
ATOM 663 C CA . ASP A 1 84 ? 43.924 22.559 -55.469 1.00 53.66 84 ASP A CA 1
ATOM 664 C C . ASP A 1 84 ? 44.435 24.001 -55.531 1.00 53.66 84 ASP A C 1
ATOM 666 O O . ASP A 1 84 ? 43.902 24.851 -56.248 1.00 53.66 84 ASP A O 1
ATOM 670 N N . SER A 1 85 ? 45.408 24.295 -54.678 1.00 57.22 85 SER A N 1
ATOM 671 C CA . SER A 1 85 ? 46.001 25.614 -54.451 1.00 57.22 85 SER A CA 1
ATOM 672 C C . SER A 1 85 ? 46.863 26.107 -55.616 1.00 57.22 85 SER A C 1
ATOM 674 O O . SER A 1 85 ? 47.525 27.133 -55.483 1.00 57.22 85 SER A O 1
ATOM 676 N N . ASP A 1 86 ? 46.841 25.410 -56.751 1.00 57.53 86 ASP A N 1
ATOM 677 C CA . ASP A 1 86 ? 47.882 25.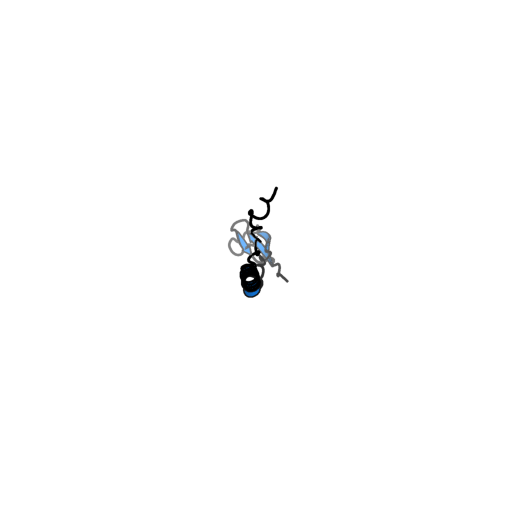502 -57.773 1.00 57.53 86 ASP A CA 1
ATOM 678 C C . ASP A 1 86 ? 47.392 26.198 -59.064 1.00 57.53 86 ASP A C 1
ATOM 680 O O . ASP A 1 86 ? 48.155 26.366 -60.008 1.00 57.53 86 ASP A O 1
ATOM 684 N N . GLU A 1 87 ? 46.142 26.685 -59.110 1.00 57.34 87 GLU A N 1
ATOM 685 C CA . GLU A 1 87 ? 45.618 27.503 -60.229 1.00 57.34 87 GLU A CA 1
ATOM 686 C C . GLU A 1 87 ? 45.752 29.029 -60.017 1.00 57.34 87 GLU A C 1
ATOM 688 O O . GLU A 1 87 ? 45.126 29.814 -60.731 1.00 57.34 87 GLU A O 1
ATOM 693 N N . LEU A 1 88 ? 46.547 29.488 -59.042 1.00 59.06 88 LEU A N 1
ATOM 694 C CA . LEU A 1 88 ? 46.738 30.925 -58.767 1.00 59.06 88 LEU A CA 1
ATOM 695 C C . LEU A 1 88 ? 48.110 31.492 -59.163 1.00 59.06 88 LE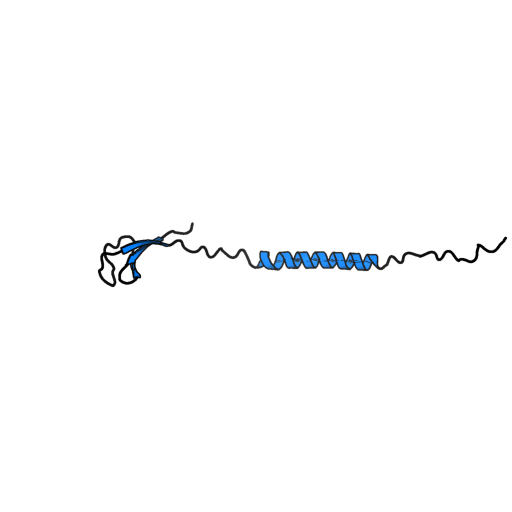U A C 1
ATOM 697 O O . LEU A 1 88 ? 48.365 32.665 -58.900 1.00 59.06 88 LEU A O 1
ATOM 701 N N . GLU A 1 89 ? 48.962 30.720 -59.841 1.00 53.75 89 GLU A N 1
ATOM 702 C CA . GLU A 1 89 ? 50.264 31.195 -60.326 1.00 53.75 89 GLU A CA 1
ATOM 703 C C . GLU A 1 89 ? 50.284 31.315 -61.861 1.00 53.75 89 GLU A C 1
ATOM 705 O O . GLU A 1 89 ? 50.892 30.521 -62.566 1.00 53.75 89 GLU A O 1
ATOM 710 N N . TYR A 1 90 ? 49.574 32.318 -62.388 1.00 49.47 90 TYR A N 1
ATOM 711 C CA . TYR A 1 90 ? 49.830 32.907 -63.713 1.00 49.47 90 TYR A CA 1
ATOM 712 C C . TYR A 1 90 ? 49.452 34.401 -63.698 1.00 49.47 90 TYR A C 1
ATOM 714 O O . TYR A 1 90 ? 48.476 34.830 -64.318 1.00 49.47 90 TYR A O 1
ATOM 722 N N . ILE A 1 91 ? 50.240 35.190 -62.960 1.00 45.38 91 ILE A N 1
ATOM 723 C CA . ILE A 1 91 ? 50.609 36.576 -63.301 1.00 45.38 91 ILE A CA 1
ATOM 724 C C . ILE A 1 91 ? 52.114 36.698 -63.087 1.00 45.38 91 ILE A C 1
ATOM 726 O O . ILE A 1 91 ? 52.563 36.322 -61.983 1.00 45.38 91 ILE A O 1
#

Foldseek 3Di:
DFDWAKWKAAPVPRDIHHPPDCADPPPRHSRIHIDIDGPPCPPPPPDPCCVPVVVVVVVVVVVVVVVVVVVVVVPPPPPPPPPPPPVPPDD

Mean predicted aligned error: 17.53 Å

pLDDT: mean 76.14, std 16.29, range [45.38, 95.88]